Protein AF-A0A966FM62-F1 (afdb_monomer_lite)

Foldseek 3Di:
DKDWDDDQVDADPLGDGQFAFLLSDVVRADFPDWQQDLQWIWTAGVVQQKIFIFGLVQFDPVSRHDNVDDDDSVRGDRRGGTPIMMRHDDDDD

Secondary structure (DSSP, 8-state):
-EEEE--TT---TT---TT-BHHHHHHHS---EEEE-SSEEEEEEGGGTEEEEEEGGGS-GGGSS-SSS---GGGS-TTPBEEEEEEETT---

Radius of gyration: 12.66 Å; chains: 1; bounding box: 30×23×34 Å

Sequence (93 aa):
QSVQIFDSRFKTDKNLSILSTFKDINSNYKITRIDNLINTIVVTVNEINASFTIDKKELPANMRFDRTLKIEAIHIPDNAKIKFFFINWNKQD

pLDDT: mean 94.55, std 7.4, range [55.91, 98.56]

Structure (mmCIF, N/CA/C/O backbone):
data_AF-A0A966FM62-F1
#
_entry.id   AF-A0A966FM62-F1
#
loop_
_atom_site.group_PDB
_atom_site.id
_atom_site.type_symbol
_atom_site.label_atom_id
_atom_site.label_alt_id
_atom_site.label_comp_id
_atom_site.label_asym_id
_atom_site.label_entity_id
_atom_site.label_seq_id
_atom_site.pdbx_PDB_ins_code
_atom_site.Cartn_x
_atom_site.Cartn_y
_atom_site.Cartn_z
_atom_site.occupancy
_atom_site.B_iso_or_equiv
_atom_site.auth_seq_id
_atom_site.auth_comp_id
_atom_site.auth_asym_id
_atom_site.auth_atom_id
_atom_site.pdbx_PDB_model_num
ATOM 1 N N . GLN A 1 1 ? 4.775 0.143 16.827 1.00 85.31 1 GLN A N 1
ATOM 2 C CA . GLN A 1 1 ? 4.066 -1.155 16.896 1.00 85.31 1 GLN A CA 1
ATOM 3 C C . GLN A 1 1 ? 2.989 -1.167 15.823 1.00 85.31 1 GLN A C 1
ATOM 5 O O . GLN A 1 1 ? 2.427 -0.107 15.555 1.00 85.31 1 GLN A O 1
ATOM 10 N N . SER A 1 2 ? 2.733 -2.314 15.197 1.00 92.81 2 SER A N 1
ATOM 11 C CA . SER A 1 2 ? 1.686 -2.477 14.184 1.00 92.81 2 SER A CA 1
ATOM 12 C C . SER A 1 2 ? 0.941 -3.796 14.381 1.00 92.81 2 SER A C 1
ATOM 14 O O . SER A 1 2 ? 1.501 -4.766 14.890 1.00 92.81 2 SER A O 1
ATOM 16 N N . VAL A 1 3 ? -0.330 -3.808 13.991 1.00 95.06 3 VAL A N 1
ATOM 17 C CA . VAL A 1 3 ? -1.217 -4.972 14.012 1.00 95.06 3 VAL A CA 1
ATOM 18 C C . VAL A 1 3 ? -1.584 -5.301 12.575 1.00 95.06 3 VAL A C 1
ATOM 20 O O . VAL A 1 3 ? -2.049 -4.426 11.844 1.00 95.06 3 VAL A O 1
ATOM 23 N N . GLN A 1 4 ? -1.372 -6.550 12.163 1.00 97.06 4 GLN A N 1
ATOM 24 C CA . GLN A 1 4 ? -1.811 -7.019 10.854 1.00 97.06 4 GLN A CA 1
ATOM 25 C C . GLN A 1 4 ? -3.266 -7.477 10.913 1.00 97.06 4 GLN A C 1
ATOM 27 O O . GLN A 1 4 ? -3.642 -8.271 11.775 1.00 97.06 4 GLN A O 1
ATOM 32 N N . ILE A 1 5 ? -4.065 -7.012 9.961 1.00 97.31 5 I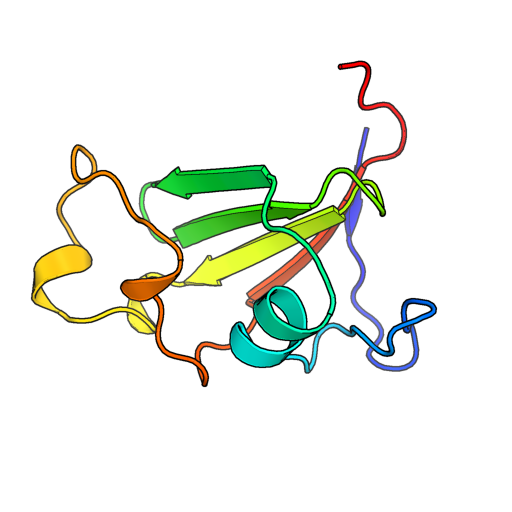LE A N 1
ATOM 33 C CA . ILE A 1 5 ? -5.446 -7.440 9.779 1.00 97.31 5 ILE A CA 1
ATOM 34 C C . ILE A 1 5 ? -5.477 -8.603 8.785 1.00 97.31 5 ILE A C 1
ATOM 36 O O . ILE A 1 5 ? -4.941 -8.499 7.681 1.00 97.31 5 ILE A O 1
ATOM 40 N N . PHE A 1 6 ? -6.125 -9.702 9.175 1.00 96.75 6 PHE A N 1
ATOM 41 C CA . PHE A 1 6 ? -6.309 -10.895 8.336 1.00 96.75 6 PHE A CA 1
ATOM 42 C C . PHE A 1 6 ? -7.777 -11.202 8.023 1.00 96.75 6 PHE A C 1
ATOM 44 O O . PHE A 1 6 ? -8.060 -11.900 7.056 1.00 96.75 6 PHE A O 1
ATOM 51 N N . ASP A 1 7 ? -8.714 -10.717 8.839 1.00 96.19 7 ASP A N 1
ATOM 52 C CA . ASP A 1 7 ? -10.133 -11.036 8.693 1.00 96.19 7 ASP A CA 1
ATOM 53 C C . ASP A 1 7 ? -10.811 -10.048 7.735 1.00 96.19 7 ASP A C 1
ATOM 55 O O . ASP A 1 7 ? -10.792 -8.838 7.960 1.00 96.19 7 ASP A O 1
ATOM 59 N N . SER A 1 8 ? -11.441 -10.553 6.672 1.00 95.19 8 SER A N 1
ATOM 60 C CA . SER A 1 8 ? -12.152 -9.733 5.681 1.00 95.19 8 SER A CA 1
ATOM 61 C C . SER A 1 8 ? -13.407 -9.049 6.219 1.00 95.19 8 SER A C 1
ATOM 63 O O . SER A 1 8 ? -13.945 -8.159 5.562 1.00 95.19 8 SER A O 1
ATOM 65 N N . ARG A 1 9 ? -13.906 -9.466 7.388 1.00 96.38 9 ARG A N 1
ATOM 66 C CA . ARG A 1 9 ? -15.037 -8.817 8.062 1.00 96.38 9 ARG A CA 1
ATOM 67 C C . ARG A 1 9 ? -14.625 -7.513 8.732 1.00 96.38 9 ARG A C 1
ATOM 69 O O . ARG A 1 9 ? -15.486 -6.665 8.945 1.00 96.38 9 ARG A O 1
ATOM 76 N N . PHE A 1 10 ? -13.339 -7.339 9.047 1.00 95.75 10 PHE A N 1
ATOM 77 C CA . PHE A 1 10 ? -12.837 -6.052 9.504 1.00 95.75 10 PHE A CA 1
ATOM 78 C C . PHE A 1 10 ? -12.926 -5.038 8.364 1.00 95.75 10 PHE A C 1
ATOM 80 O O . PHE A 1 10 ? -12.433 -5.280 7.257 1.00 95.75 10 PHE A O 1
ATOM 87 N N . LYS A 1 11 ? -13.541 -3.894 8.655 1.00 95.12 11 LYS A N 1
ATOM 88 C CA . LYS A 1 11 ? -13.666 -2.773 7.732 1.00 95.12 11 LYS A CA 1
ATOM 89 C C . LYS A 1 11 ? -13.350 -1.473 8.452 1.00 95.12 11 LYS A C 1
ATOM 91 O O . LYS A 1 11 ? -13.713 -1.317 9.614 1.00 95.12 11 LYS A O 1
ATOM 96 N N . THR A 1 12 ? -12.701 -0.545 7.758 1.00 94.44 12 THR A N 1
ATOM 97 C CA . THR A 1 12 ? -12.625 0.848 8.217 1.00 94.44 12 THR A CA 1
ATOM 98 C C . THR A 1 12 ? -13.978 1.542 8.045 1.00 94.44 12 THR A C 1
ATOM 100 O O . THR A 1 12 ? -14.844 1.047 7.319 1.00 94.44 12 THR A O 1
ATOM 103 N N . ASP A 1 13 ? -14.134 2.734 8.625 1.00 94.88 13 ASP A N 1
ATOM 104 C CA . ASP A 1 13 ? -15.347 3.553 8.472 1.00 94.88 13 ASP A CA 1
ATOM 105 C C . ASP A 1 13 ? -15.683 3.860 7.001 1.00 94.88 13 ASP A C 1
ATOM 107 O O . ASP A 1 13 ? -16.850 3.989 6.637 1.00 94.88 13 ASP A O 1
ATOM 111 N N . LYS A 1 14 ? -14.668 3.910 6.124 1.00 96.00 14 LYS A N 1
ATOM 112 C CA . LYS A 1 14 ? -14.832 4.058 4.665 1.00 96.00 14 LYS A CA 1
ATOM 113 C C . LYS A 1 14 ? -14.746 2.722 3.911 1.00 96.00 14 LYS A C 1
ATOM 115 O O . LYS A 1 14 ? -14.343 2.681 2.754 1.00 96.00 14 LYS A O 1
ATOM 120 N N . ASN A 1 15 ? -15.128 1.622 4.561 1.00 93.62 15 ASN A N 1
ATOM 121 C CA . ASN A 1 15 ? -15.263 0.278 3.987 1.00 93.62 15 ASN A CA 1
ATOM 122 C C . ASN A 1 15 ? -13.984 -0.364 3.407 1.00 93.62 15 ASN A C 1
ATOM 124 O O . ASN A 1 15 ? -14.089 -1.300 2.611 1.00 93.62 15 ASN A O 1
ATOM 128 N N . LEU A 1 16 ? -12.781 0.052 3.824 1.00 95.56 16 LEU A N 1
ATOM 129 C CA . LEU A 1 16 ? -11.562 -0.663 3.426 1.00 95.56 16 LEU A CA 1
ATOM 130 C C . LEU A 1 16 ? -11.401 -1.963 4.205 1.00 95.56 16 LEU A C 1
ATOM 132 O O . LEU A 1 16 ? -11.526 -1.977 5.426 1.00 95.56 16 LEU A O 1
ATOM 136 N N . SER A 1 17 ? -11.054 -3.034 3.498 1.00 96.06 17 SER A N 1
ATOM 137 C CA . SER A 1 17 ? -10.756 -4.351 4.063 1.00 96.06 17 SER A CA 1
ATOM 138 C C . SER A 1 17 ? -9.549 -4.975 3.361 1.00 96.06 17 SER A C 1
ATOM 140 O O . SER A 1 17 ? -9.025 -4.430 2.391 1.00 96.06 17 SER A O 1
ATOM 142 N N . ILE A 1 18 ? -9.142 -6.170 3.792 1.00 96.50 18 ILE A N 1
ATOM 143 C CA . ILE A 1 18 ? -8.108 -6.948 3.090 1.00 96.50 18 ILE A CA 1
ATOM 144 C C . ILE A 1 18 ? -8.493 -7.339 1.650 1.00 96.50 18 ILE A C 1
ATOM 146 O O . ILE A 1 18 ? -7.623 -7.723 0.878 1.00 96.50 18 ILE A O 1
ATOM 150 N N . LEU A 1 19 ? -9.779 -7.253 1.281 1.00 97.25 19 LEU A N 1
ATOM 151 C CA . LEU A 1 19 ? -10.269 -7.548 -0.072 1.00 97.25 19 LEU A CA 1
ATOM 152 C C . LEU A 1 19 ? -10.287 -6.315 -0.986 1.00 97.25 19 LEU A C 1
ATOM 154 O O . LEU A 1 19 ? -10.623 -6.438 -2.163 1.00 97.25 19 LEU A O 1
ATOM 158 N N . SER A 1 20 ? -9.967 -5.137 -0.450 1.00 97.69 20 SER A N 1
ATOM 159 C CA . SER A 1 20 ? -9.963 -3.889 -1.205 1.00 97.69 20 SER A CA 1
ATOM 160 C C . SER A 1 20 ? -8.824 -3.832 -2.229 1.00 97.69 20 SER A C 1
ATOM 162 O O . SER A 1 20 ? -7.834 -4.568 -2.176 1.00 97.69 20 SER A O 1
ATOM 164 N N . THR A 1 21 ? -8.984 -2.921 -3.177 1.00 98.50 21 THR A N 1
ATOM 165 C CA . THR A 1 21 ? -8.036 -2.608 -4.245 1.00 98.50 21 THR A CA 1
ATOM 166 C C . THR A 1 21 ? -7.331 -1.279 -3.985 1.00 98.50 21 THR A C 1
ATOM 168 O O . THR A 1 21 ? -7.712 -0.511 -3.097 1.00 98.50 21 THR A O 1
ATOM 171 N N . PHE A 1 22 ? -6.309 -0.970 -4.783 1.00 98.56 22 PHE A N 1
ATOM 172 C CA . PHE A 1 22 ? -5.665 0.339 -4.738 1.00 98.56 22 PHE A CA 1
ATOM 173 C C . PHE A 1 22 ? -6.649 1.486 -4.999 1.00 98.56 22 PHE A C 1
ATOM 175 O O . PHE A 1 22 ? -6.601 2.500 -4.299 1.00 98.56 22 PHE A O 1
ATOM 182 N N . LYS A 1 23 ? -7.585 1.310 -5.942 1.00 98.44 23 LYS A N 1
ATOM 183 C CA . LYS A 1 23 ? -8.632 2.298 -6.223 1.00 98.44 23 LYS A CA 1
ATOM 184 C C . LYS A 1 23 ? -9.448 2.638 -4.985 1.00 98.44 23 LYS A C 1
ATOM 186 O O . LYS A 1 23 ? -9.720 3.814 -4.747 1.00 98.44 23 LYS A O 1
ATOM 191 N N . ASP A 1 24 ? -9.820 1.630 -4.200 1.00 98.19 24 ASP A N 1
ATOM 192 C CA . ASP A 1 24 ? -10.610 1.833 -2.986 1.00 98.19 24 ASP A CA 1
ATOM 193 C C . ASP A 1 24 ? -9.841 2.693 -1.979 1.00 98.19 24 ASP A C 1
ATOM 195 O O . ASP A 1 24 ? -10.417 3.600 -1.383 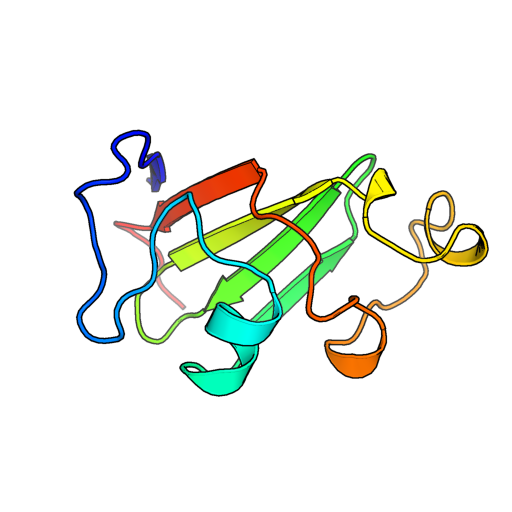1.00 98.19 24 ASP A O 1
ATOM 199 N N . ILE A 1 25 ? -8.532 2.469 -1.825 1.00 98.06 25 ILE A N 1
ATOM 200 C CA . ILE A 1 25 ? -7.681 3.299 -0.962 1.00 98.06 25 ILE A CA 1
ATOM 201 C C . ILE A 1 25 ? -7.637 4.735 -1.497 1.00 98.06 25 ILE A C 1
ATOM 203 O O . ILE A 1 25 ? -7.942 5.671 -0.760 1.00 98.06 25 ILE A O 1
ATOM 207 N N . ASN A 1 26 ? -7.291 4.901 -2.776 1.00 97.81 26 ASN A N 1
ATOM 208 C CA . ASN A 1 26 ? -7.051 6.202 -3.403 1.00 97.81 26 ASN A CA 1
ATOM 209 C C . ASN A 1 26 ? -8.324 7.061 -3.523 1.00 97.81 26 ASN A C 1
ATOM 211 O O . ASN A 1 26 ? -8.250 8.285 -3.509 1.00 97.81 26 ASN A O 1
ATOM 215 N N . SER A 1 27 ? -9.496 6.427 -3.622 1.00 97.19 27 SER A N 1
ATOM 216 C CA . SER A 1 27 ? -10.784 7.128 -3.718 1.00 97.19 27 SER A CA 1
ATOM 217 C C . SER A 1 27 ? -11.337 7.546 -2.354 1.00 97.19 27 SER A C 1
ATOM 219 O O . SER A 1 27 ? -12.090 8.512 -2.273 1.00 97.19 27 SER A O 1
ATOM 221 N N . ASN A 1 28 ? -10.986 6.828 -1.280 1.00 96.44 28 ASN A N 1
ATOM 222 C CA . ASN A 1 28 ? -11.524 7.078 0.061 1.00 96.44 28 ASN A CA 1
ATOM 223 C C . ASN A 1 28 ? -10.572 7.877 0.961 1.00 96.44 28 ASN A C 1
ATOM 225 O O . ASN A 1 28 ? -11.024 8.505 1.926 1.00 96.44 28 ASN A O 1
ATOM 229 N N . TYR A 1 29 ? -9.268 7.862 0.672 1.00 96.69 29 TYR A N 1
ATOM 230 C CA . TYR A 1 29 ? -8.252 8.476 1.518 1.00 96.69 29 TYR A CA 1
ATOM 231 C C . TYR A 1 29 ? -7.146 9.162 0.722 1.00 96.69 29 TYR A C 1
ATOM 233 O O . TYR A 1 29 ? -6.725 8.707 -0.341 1.00 96.69 29 TYR A O 1
ATOM 241 N N . LYS A 1 30 ? -6.591 10.225 1.310 1.00 96.50 30 LYS A N 1
ATOM 242 C CA . LYS A 1 30 ? -5.372 10.851 0.801 1.00 96.50 30 LYS A CA 1
ATOM 243 C C . LYS A 1 30 ? -4.167 9.964 1.113 1.00 96.50 30 LYS A C 1
ATOM 245 O O . LYS A 1 30 ? -3.807 9.775 2.276 1.00 96.50 30 LYS A O 1
ATOM 250 N N . ILE A 1 31 ? -3.504 9.471 0.070 1.00 97.69 31 ILE A N 1
ATOM 251 C CA . ILE A 1 31 ? -2.253 8.723 0.213 1.00 97.69 31 ILE A CA 1
ATOM 252 C C . ILE A 1 31 ? -1.172 9.655 0.767 1.00 97.69 31 ILE A C 1
ATOM 254 O O . ILE A 1 31 ? -0.884 10.709 0.200 1.00 97.69 31 ILE A O 1
ATOM 258 N N . THR A 1 32 ? -0.573 9.264 1.889 1.00 97.69 32 THR A N 1
ATOM 259 C CA . THR A 1 32 ? 0.483 10.033 2.555 1.00 97.69 32 THR A CA 1
ATOM 260 C C . THR A 1 32 ? 1.847 9.745 1.944 1.00 97.69 32 THR A C 1
ATOM 262 O O . THR A 1 32 ? 2.628 10.660 1.703 1.00 97.69 32 THR A O 1
ATOM 265 N N . ARG A 1 33 ? 2.152 8.465 1.712 1.00 96.88 33 ARG A N 1
ATOM 266 C CA . ARG A 1 33 ? 3.457 8.028 1.206 1.00 96.88 33 ARG A CA 1
ATOM 267 C C . ARG A 1 33 ? 3.338 6.701 0.473 1.00 96.88 33 ARG A C 1
ATOM 269 O O . ARG A 1 33 ? 2.527 5.861 0.858 1.00 96.88 33 ARG A O 1
ATOM 276 N N . ILE A 1 34 ? 4.171 6.517 -0.546 1.00 98.19 34 ILE A N 1
ATOM 277 C CA . ILE A 1 34 ? 4.349 5.247 -1.250 1.00 98.19 34 ILE A CA 1
ATOM 278 C C . ILE A 1 34 ? 5.833 4.889 -1.173 1.00 98.19 34 ILE A C 1
ATOM 280 O O . ILE A 1 34 ? 6.668 5.589 -1.741 1.00 98.19 34 ILE A O 1
ATOM 284 N N . ASP A 1 35 ? 6.155 3.810 -0.463 1.00 97.38 35 ASP A N 1
ATOM 285 C CA . ASP A 1 35 ? 7.524 3.315 -0.320 1.00 97.38 35 ASP A CA 1
ATOM 286 C C . ASP A 1 35 ? 7.786 2.202 -1.348 1.00 97.38 35 ASP A C 1
ATOM 288 O O . ASP A 1 35 ? 7.061 1.204 -1.393 1.00 97.38 35 ASP A O 1
ATOM 292 N N . ASN A 1 36 ? 8.820 2.365 -2.180 1.00 97.38 36 ASN A N 1
ATOM 293 C CA . ASN A 1 36 ? 9.230 1.393 -3.198 1.00 97.38 36 ASN A CA 1
ATOM 294 C C . ASN A 1 36 ? 10.226 0.379 -2.598 1.00 97.38 36 ASN A C 1
ATOM 296 O O . ASN A 1 36 ? 11.406 0.683 -2.433 1.00 97.38 36 ASN A O 1
ATOM 300 N N . LEU A 1 37 ? 9.759 -0.825 -2.250 1.00 96.06 37 LEU A N 1
ATOM 301 C CA . LEU A 1 37 ? 10.585 -1.877 -1.645 1.00 96.06 37 LEU A CA 1
ATOM 302 C C . LEU A 1 37 ? 11.046 -2.909 -2.686 1.00 96.06 37 LEU A C 1
ATOM 304 O O . LEU A 1 37 ? 10.842 -2.765 -3.888 1.00 96.06 37 LEU A O 1
ATOM 308 N N . ILE A 1 38 ? 11.693 -3.986 -2.233 1.00 94.56 38 ILE A N 1
ATOM 309 C CA . ILE A 1 38 ? 12.258 -5.017 -3.114 1.00 94.56 38 ILE A CA 1
ATOM 310 C C . ILE A 1 38 ? 11.189 -5.661 -4.010 1.00 94.56 38 ILE A C 1
ATOM 312 O O . ILE A 1 38 ? 11.298 -5.585 -5.230 1.00 94.56 38 ILE A O 1
ATOM 316 N N . ASN A 1 39 ? 10.157 -6.254 -3.404 1.00 95.81 39 ASN A N 1
ATOM 317 C CA . ASN A 1 39 ? 9.124 -7.031 -4.106 1.00 95.81 39 ASN A CA 1
ATOM 318 C C . ASN A 1 39 ? 7.733 -6.397 -4.022 1.00 95.81 39 ASN A C 1
ATOM 320 O O . ASN A 1 39 ? 6.786 -6.888 -4.633 1.00 95.81 39 ASN A O 1
ATOM 324 N N . THR A 1 40 ? 7.596 -5.330 -3.244 1.00 97.62 40 THR A N 1
ATOM 325 C CA . THR A 1 40 ? 6.317 -4.709 -2.914 1.00 97.62 40 THR A CA 1
ATOM 326 C C . THR A 1 40 ? 6.439 -3.197 -2.963 1.00 97.62 40 THR A C 1
ATOM 328 O O . THR A 1 40 ? 7.539 -2.641 -2.931 1.00 97.62 40 THR A O 1
ATOM 331 N N . ILE A 1 41 ? 5.293 -2.538 -2.994 1.00 98.12 41 ILE A N 1
ATOM 332 C CA . ILE A 1 41 ? 5.159 -1.152 -2.566 1.00 98.12 41 ILE A CA 1
ATOM 333 C C . ILE A 1 41 ? 4.346 -1.110 -1.274 1.00 98.12 41 ILE A C 1
ATOM 335 O O . ILE A 1 41 ? 3.510 -1.988 -1.040 1.00 98.12 41 ILE A O 1
ATOM 339 N N . VAL A 1 42 ? 4.593 -0.106 -0.437 1.00 98.12 42 VAL A N 1
ATOM 340 C CA . VAL A 1 42 ? 3.807 0.140 0.778 1.00 98.12 42 VAL A CA 1
ATOM 341 C C . VAL A 1 42 ? 3.136 1.498 0.663 1.00 98.12 42 VAL A C 1
ATOM 343 O O . VAL A 1 42 ? 3.804 2.525 0.606 1.00 98.12 42 VAL A O 1
ATOM 346 N N . VAL A 1 43 ? 1.809 1.494 0.636 1.00 98.31 43 VAL A N 1
ATOM 347 C CA . VAL A 1 43 ? 0.964 2.686 0.605 1.00 98.31 43 VAL A CA 1
ATOM 348 C C . VAL A 1 43 ? 0.576 3.027 2.038 1.00 98.31 43 VAL A C 1
ATOM 350 O O . VAL A 1 43 ? -0.044 2.220 2.724 1.00 98.31 43 VAL A O 1
ATOM 353 N N . THR A 1 44 ? 0.945 4.211 2.507 1.00 97.88 44 THR A N 1
ATOM 354 C CA . THR A 1 44 ? 0.665 4.689 3.866 1.00 97.88 44 THR A CA 1
ATOM 355 C C . THR A 1 44 ? -0.447 5.730 3.848 1.00 97.88 44 THR A C 1
ATOM 357 O O . THR A 1 44 ? -0.409 6.659 3.038 1.00 97.88 44 THR A O 1
ATOM 360 N N . VAL A 1 45 ? -1.394 5.607 4.779 1.00 97.06 45 VAL A N 1
ATOM 361 C CA . VAL A 1 45 ? -2.494 6.553 5.000 1.00 97.06 45 VAL A CA 1
ATOM 362 C C . VAL A 1 45 ? -2.502 6.963 6.472 1.00 97.06 45 VAL A C 1
ATOM 364 O O . VAL A 1 45 ? -2.968 6.211 7.330 1.00 97.06 45 VAL A O 1
ATOM 367 N N . ASN 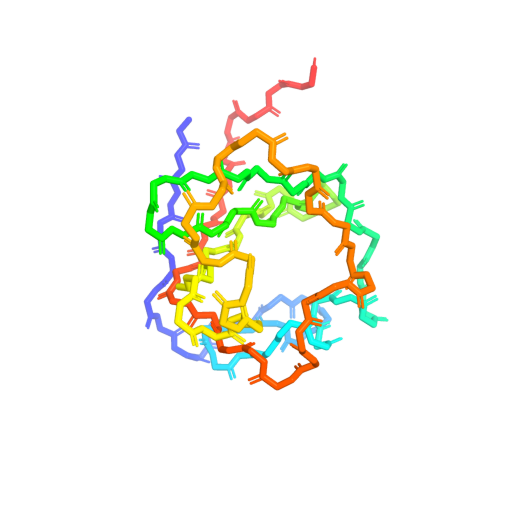A 1 46 ? -1.984 8.157 6.771 1.00 95.44 46 ASN A N 1
ATOM 368 C CA . ASN A 1 46 ? -1.886 8.658 8.146 1.00 95.44 46 ASN A CA 1
ATOM 369 C C . ASN A 1 46 ? -3.260 8.905 8.793 1.00 95.44 46 ASN A C 1
ATOM 371 O O . ASN A 1 46 ? -3.398 8.662 9.983 1.00 95.44 46 ASN A O 1
ATOM 375 N N . GLU A 1 47 ? -4.285 9.294 8.023 1.00 94.94 47 GLU A N 1
ATOM 376 C CA . GLU A 1 47 ? -5.645 9.569 8.538 1.00 94.94 47 GLU A CA 1
ATOM 377 C C . GLU A 1 47 ? -6.216 8.419 9.386 1.00 94.94 47 GLU A C 1
ATOM 379 O O . GLU A 1 47 ? -6.905 8.658 10.370 1.00 94.94 47 GLU A O 1
ATOM 384 N N . ILE A 1 48 ? -5.902 7.172 9.023 1.00 95.06 48 ILE A N 1
ATOM 385 C CA . ILE A 1 48 ? -6.361 5.959 9.721 1.00 95.06 48 ILE A CA 1
ATOM 386 C C . ILE A 1 48 ? -5.205 5.154 10.317 1.00 95.06 48 ILE A C 1
ATOM 388 O O . ILE A 1 48 ? -5.361 3.976 10.639 1.00 95.06 48 ILE A O 1
ATOM 392 N N . ASN A 1 49 ? -4.022 5.765 10.411 1.00 95.38 49 ASN A N 1
ATOM 393 C CA . ASN A 1 49 ? -2.791 5.110 10.837 1.00 95.38 49 ASN A CA 1
ATOM 394 C C . ASN A 1 49 ? -2.525 3.781 10.108 1.00 95.38 49 ASN A C 1
ATOM 396 O O . ASN A 1 49 ? -1.966 2.854 10.687 1.00 95.38 49 ASN A O 1
ATOM 400 N N . ALA A 1 50 ? -2.900 3.657 8.835 1.00 96.62 50 ALA A N 1
ATOM 401 C CA . ALA A 1 50 ? -2.834 2.392 8.111 1.00 96.62 50 ALA A CA 1
ATOM 402 C C . ALA A 1 50 ? -1.671 2.332 7.122 1.00 96.62 50 ALA A C 1
ATOM 404 O O . ALA A 1 50 ? -1.219 3.346 6.581 1.00 96.62 50 ALA A O 1
ATOM 405 N N . SER A 1 51 ? -1.228 1.112 6.839 1.00 97.44 51 SER A N 1
ATOM 406 C CA . SE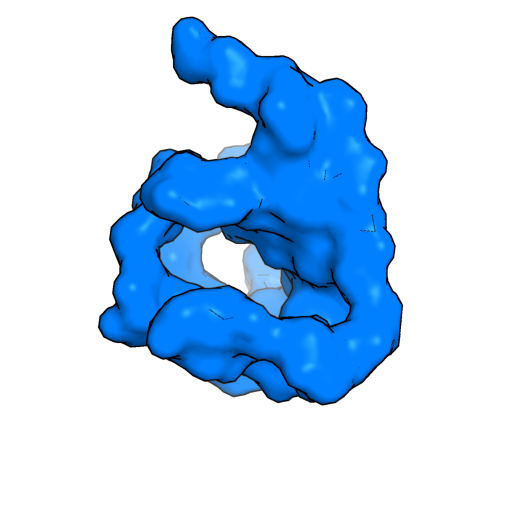R A 1 51 ? -0.390 0.815 5.684 1.00 97.44 51 SER A CA 1
ATOM 407 C C . SER A 1 51 ? -0.896 -0.411 4.929 1.00 97.44 51 SER A C 1
ATOM 409 O O . SER A 1 51 ? -1.356 -1.394 5.514 1.00 97.44 51 SER A O 1
ATOM 411 N N . PHE A 1 52 ? -0.800 -0.335 3.606 1.00 98.25 52 PHE A N 1
ATOM 412 C CA . PHE A 1 52 ? -1.255 -1.351 2.671 1.00 98.25 52 PHE A CA 1
ATOM 413 C C . PHE A 1 52 ? -0.089 -1.779 1.792 1.00 98.25 52 PHE A C 1
ATOM 415 O O . PHE A 1 52 ? 0.544 -0.958 1.129 1.00 98.25 52 PHE A O 1
ATOM 422 N N . THR A 1 53 ? 0.201 -3.071 1.779 1.00 98.44 53 THR A N 1
ATOM 423 C CA . THR A 1 53 ? 1.271 -3.641 0.960 1.00 98.44 53 THR A CA 1
ATOM 424 C C . THR A 1 53 ? 0.679 -4.186 -0.328 1.00 98.44 53 THR A C 1
ATOM 426 O O . THR A 1 53 ? -0.263 -4.970 -0.273 1.00 98.44 53 THR A O 1
ATOM 429 N N . ILE A 1 54 ? 1.258 -3.832 -1.474 1.00 98.56 54 ILE A N 1
ATOM 430 C CA . ILE A 1 54 ? 0.873 -4.338 -2.799 1.00 98.56 54 ILE A CA 1
ATOM 431 C C . ILE A 1 54 ? 2.099 -5.014 -3.422 1.00 98.56 54 ILE A C 1
ATOM 433 O O . ILE A 1 54 ? 3.197 -4.455 -3.397 1.00 98.56 54 ILE A O 1
ATOM 437 N N . ASP A 1 55 ? 1.943 -6.229 -3.959 1.00 98.06 55 ASP A N 1
ATOM 438 C CA . ASP A 1 55 ? 3.031 -6.902 -4.683 1.00 98.06 55 ASP A CA 1
ATOM 439 C C . ASP A 1 55 ? 3.362 -6.133 -5.970 1.00 98.06 55 ASP A C 1
ATOM 441 O O . ASP A 1 55 ? 2.474 -5.791 -6.746 1.00 98.06 55 ASP A O 1
ATOM 445 N N . LYS A 1 56 ? 4.650 -5.951 -6.283 1.00 96.88 56 LYS A N 1
ATOM 446 C CA . LYS A 1 56 ? 5.073 -5.293 -7.532 1.00 96.88 56 LYS A CA 1
ATOM 447 C C . LYS A 1 56 ? 4.612 -6.015 -8.794 1.00 96.88 56 LYS A C 1
ATOM 449 O O . LYS A 1 56 ? 4.579 -5.411 -9.860 1.00 96.88 56 LYS A O 1
ATOM 454 N N . LYS A 1 57 ? 4.227 -7.289 -8.697 1.00 97.00 57 LYS A N 1
ATOM 455 C CA . LYS A 1 57 ? 3.607 -8.022 -9.810 1.00 97.00 57 LYS A CA 1
ATOM 456 C C . LYS A 1 57 ? 2.307 -7.363 -10.300 1.00 97.00 57 LYS A C 1
ATOM 458 O O . LYS A 1 57 ? 1.959 -7.550 -11.459 1.00 97.00 57 LYS A O 1
ATOM 463 N N . GLU A 1 58 ? 1.634 -6.593 -9.443 1.00 97.62 58 GL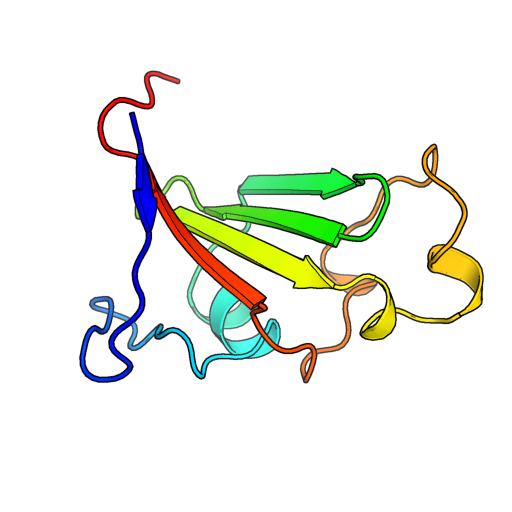U A N 1
ATOM 464 C CA . GLU A 1 58 ? 0.426 -5.830 -9.776 1.00 97.62 58 GLU A CA 1
ATOM 465 C C . GLU A 1 58 ? 0.749 -4.548 -10.569 1.00 97.62 58 GLU A C 1
ATOM 467 O O . GLU A 1 58 ? -0.144 -3.954 -11.157 1.00 97.62 58 GLU A O 1
ATOM 472 N N . LEU A 1 59 ? 2.015 -4.112 -10.613 1.00 96.69 59 LEU A N 1
ATOM 473 C CA . LEU A 1 59 ? 2.447 -2.917 -11.345 1.00 96.69 59 LEU A CA 1
ATOM 474 C C . LEU A 1 59 ? 2.802 -3.229 -12.810 1.00 96.69 59 LEU A C 1
ATOM 476 O O . LEU A 1 59 ? 3.083 -4.391 -13.149 1.00 96.69 59 LEU A O 1
ATOM 480 N N . PRO A 1 60 ? 2.875 -2.205 -13.683 1.00 94.75 60 PRO A N 1
ATOM 481 C CA . PRO A 1 60 ? 3.440 -2.332 -15.025 1.00 94.75 60 PRO A CA 1
ATOM 482 C C . PRO A 1 60 ? 4.846 -2.950 -15.018 1.00 94.75 60 PRO A C 1
ATOM 484 O O . PRO A 1 60 ? 5.662 -2.668 -14.139 1.00 94.75 60 PRO A O 1
ATOM 487 N N . ALA A 1 61 ? 5.140 -3.811 -15.999 1.00 93.31 61 ALA A N 1
ATOM 488 C CA . ALA A 1 61 ? 6.361 -4.625 -16.029 1.00 93.31 61 ALA A CA 1
ATOM 489 C C . ALA A 1 61 ? 7.660 -3.800 -15.940 1.00 93.31 61 ALA A C 1
ATOM 491 O O . ALA A 1 61 ? 8.588 -4.188 -15.230 1.00 93.31 61 ALA A O 1
ATOM 492 N N . ASN A 1 62 ? 7.696 -2.639 -16.595 1.00 91.31 62 ASN A N 1
ATOM 493 C CA . ASN A 1 62 ? 8.826 -1.707 -16.603 1.00 91.31 62 ASN A CA 1
ATOM 494 C C . ASN A 1 62 ? 9.128 -1.076 -15.232 1.00 91.31 62 ASN A C 1
ATOM 496 O O . ASN A 1 62 ? 10.222 -0.563 -15.033 1.00 91.31 62 ASN A O 1
ATOM 500 N N . MET A 1 63 ? 8.197 -1.133 -14.277 1.00 92.50 63 MET A N 1
ATOM 501 C CA . MET A 1 63 ? 8.359 -0.555 -12.939 1.00 92.50 63 MET A CA 1
ATOM 502 C C . MET A 1 63 ? 8.754 -1.583 -11.871 1.00 92.50 63 MET A C 1
ATOM 504 O O . MET A 1 63 ? 9.058 -1.222 -10.734 1.00 92.50 63 MET A O 1
ATOM 508 N N . ARG A 1 64 ? 8.730 -2.884 -12.192 1.00 92.81 64 ARG A N 1
ATOM 509 C CA . ARG A 1 64 ? 8.844 -3.950 -11.179 1.00 92.81 64 ARG A CA 1
ATOM 510 C C . ARG A 1 64 ? 10.248 -4.095 -10.594 1.00 92.81 64 ARG A C 1
ATOM 512 O O . ARG A 1 64 ? 10.387 -4.550 -9.462 1.00 92.81 64 ARG A O 1
ATOM 519 N N . PHE A 1 65 ? 11.281 -3.713 -11.339 1.00 90.25 65 PHE A N 1
ATOM 520 C CA . PHE A 1 65 ? 12.674 -4.006 -10.978 1.00 90.25 65 PHE A CA 1
ATOM 521 C C . PHE A 1 65 ? 13.477 -2.771 -10.566 1.00 90.25 65 PHE A C 1
ATOM 523 O O . PHE A 1 65 ? 14.457 -2.906 -9.834 1.00 90.25 65 PHE A O 1
ATOM 530 N N . ASP A 1 66 ? 13.038 -1.573 -10.956 1.00 89.88 66 ASP A N 1
ATOM 531 C CA . ASP A 1 66 ? 13.690 -0.331 -10.557 1.00 89.88 66 ASP A CA 1
ATOM 532 C C . ASP A 1 66 ? 13.278 0.067 -9.128 1.00 89.88 66 ASP A C 1
ATOM 534 O O . ASP A 1 66 ? 12.114 0.354 -8.831 1.00 89.88 66 ASP A O 1
ATOM 538 N N . ARG A 1 67 ? 14.249 0.045 -8.211 1.00 87.25 67 ARG A N 1
ATOM 539 C CA . ARG A 1 67 ? 14.066 0.447 -6.806 1.00 87.25 67 ARG A CA 1
ATOM 540 C C . ARG A 1 67 ? 14.313 1.935 -6.567 1.00 87.25 67 ARG A C 1
ATOM 542 O O . ARG A 1 67 ? 13.957 2.435 -5.508 1.00 87.25 67 ARG A O 1
ATOM 549 N N . THR A 1 68 ? 14.932 2.619 -7.523 1.00 92.06 68 THR A N 1
ATOM 550 C CA . THR A 1 68 ? 15.189 4.063 -7.473 1.00 92.06 68 THR A CA 1
ATOM 551 C C . THR A 1 68 ? 14.014 4.863 -8.023 1.00 92.06 68 THR A C 1
ATOM 553 O O . THR A 1 68 ? 13.841 6.029 -7.672 1.00 92.06 68 THR A O 1
ATOM 556 N N . LEU A 1 69 ? 13.165 4.215 -8.827 1.00 94.50 69 LEU A N 1
ATOM 557 C CA . LEU A 1 69 ? 11.942 4.798 -9.351 1.00 94.50 69 LEU A CA 1
ATOM 558 C C . LEU A 1 69 ? 11.045 5.315 -8.222 1.00 94.50 69 LEU A C 1
ATOM 560 O O . LEU A 1 69 ? 10.592 4.556 -7.356 1.00 94.50 69 LEU A O 1
ATOM 564 N N . LYS A 1 70 ? 10.728 6.610 -8.279 1.00 96.00 70 LYS A N 1
ATOM 565 C CA . LYS A 1 70 ? 9.683 7.211 -7.453 1.00 96.00 70 LYS A CA 1
ATOM 566 C C . LYS A 1 70 ? 8.319 6.770 -7.984 1.00 96.00 70 LYS A C 1
ATOM 568 O O . LYS A 1 70 ? 7.908 7.151 -9.078 1.00 96.00 70 LYS A O 1
ATOM 573 N N . ILE A 1 71 ? 7.621 5.952 -7.203 1.00 95.94 71 ILE A N 1
ATOM 574 C CA . ILE A 1 71 ? 6.277 5.480 -7.540 1.00 95.94 71 ILE A CA 1
ATOM 575 C C . ILE A 1 71 ? 5.260 6.472 -6.980 1.00 95.94 71 ILE A C 1
ATOM 577 O O . ILE A 1 71 ? 5.282 6.800 -5.796 1.00 95.94 71 ILE A O 1
ATOM 581 N N . GLU A 1 72 ? 4.365 6.938 -7.843 1.00 95.94 72 GLU A N 1
ATOM 582 C CA . GLU A 1 72 ? 3.275 7.847 -7.503 1.00 95.94 72 GLU A CA 1
ATOM 583 C C . GLU A 1 72 ? 1.940 7.124 -7.686 1.00 95.94 72 GLU A C 1
ATOM 585 O O . GLU A 1 72 ? 1.871 6.102 -8.372 1.00 95.94 72 GLU A O 1
ATOM 590 N N . ALA A 1 73 ? 0.876 7.651 -7.077 1.00 97.00 73 ALA A N 1
ATOM 591 C CA . ALA A 1 73 ? -0.442 7.017 -7.084 1.00 97.00 73 ALA A CA 1
ATOM 592 C C . ALA A 1 73 ? -0.952 6.723 -8.506 1.00 97.00 73 ALA A C 1
ATOM 594 O O . ALA A 1 73 ? -1.493 5.652 -8.753 1.00 97.00 73 ALA A O 1
ATOM 595 N N . ILE A 1 74 ? -0.693 7.631 -9.453 1.00 95.81 74 ILE A N 1
ATOM 596 C CA . ILE A 1 74 ? -1.092 7.499 -10.863 1.00 95.81 74 ILE A CA 1
ATOM 597 C C . ILE A 1 74 ? -0.445 6.309 -11.589 1.00 95.81 74 ILE A C 1
ATOM 599 O O . ILE A 1 74 ? -0.915 5.909 -12.648 1.00 95.81 74 ILE A O 1
ATOM 603 N N . HIS A 1 75 ? 0.644 5.753 -11.053 1.00 95.31 75 HIS A N 1
ATOM 604 C CA . HIS A 1 75 ? 1.346 4.626 -11.662 1.00 95.31 75 HIS A CA 1
ATOM 605 C C . HIS A 1 75 ? 0.823 3.263 -11.189 1.00 95.31 75 HIS A C 1
ATOM 607 O O . HIS A 1 75 ? 1.197 2.233 -11.752 1.00 95.31 75 HIS A O 1
ATOM 613 N N . ILE A 1 76 ? 0.016 3.233 -10.126 1.00 98.00 76 ILE A N 1
ATOM 614 C CA . ILE A 1 76 ? -0.483 1.996 -9.530 1.00 98.00 76 ILE A CA 1
ATOM 615 C C . ILE A 1 76 ? -1.838 1.680 -10.171 1.00 98.00 76 ILE A C 1
ATOM 617 O O . ILE A 1 76 ? -2.744 2.508 -10.090 1.00 98.00 76 ILE A O 1
ATOM 621 N N . PRO A 1 77 ? -2.009 0.505 -10.801 1.00 98.31 77 PRO A N 1
ATOM 622 C CA . PRO A 1 77 ? -3.289 0.142 -11.391 1.00 98.31 77 PRO A CA 1
ATOM 623 C C . PRO A 1 77 ? -4.409 0.116 -10.351 1.00 98.31 77 PRO A C 1
ATOM 625 O O .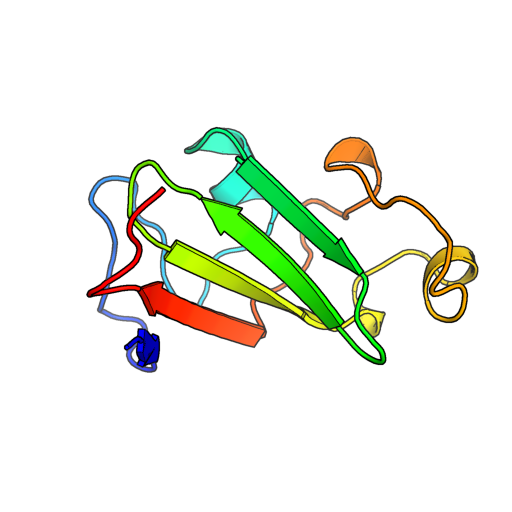 PRO A 1 77 ? -4.247 -0.438 -9.264 1.00 98.31 77 PRO A O 1
ATOM 628 N N . ASP A 1 78 ? -5.571 0.654 -10.714 1.00 98.31 78 ASP A N 1
ATOM 629 C CA . ASP A 1 78 ? -6.759 0.713 -9.856 1.00 98.31 78 ASP A CA 1
ATOM 630 C C . ASP A 1 78 ? -7.135 -0.652 -9.257 1.00 98.31 78 ASP A C 1
ATOM 632 O O . ASP A 1 78 ? -7.511 -0.742 -8.091 1.00 98.31 78 ASP A O 1
ATOM 636 N N . ASN A 1 79 ? -7.008 -1.720 -10.048 1.00 98.31 79 ASN A N 1
ATOM 637 C CA . ASN A 1 79 ? -7.362 -3.087 -9.666 1.00 98.31 79 ASN A CA 1
ATOM 638 C C . ASN A 1 79 ? -6.265 -3.829 -8.884 1.00 98.31 79 ASN A C 1
ATOM 640 O O . ASN A 1 79 ? -6.466 -5.000 -8.551 1.00 98.31 79 ASN A O 1
ATOM 644 N N . ALA A 1 80 ? -5.127 -3.186 -8.599 1.00 98.56 80 ALA A N 1
ATOM 645 C CA . ALA A 1 80 ? -4.037 -3.796 -7.853 1.00 98.56 80 ALA A CA 1
ATOM 646 C C . ALA A 1 80 ? -4.521 -4.235 -6.467 1.00 98.56 80 ALA A C 1
ATOM 648 O O . ALA A 1 80 ? -5.083 -3.443 -5.702 1.00 98.56 80 ALA A O 1
ATOM 649 N N . LYS A 1 81 ? -4.316 -5.514 -6.147 1.00 98.31 81 LYS A N 1
ATOM 650 C CA . LYS A 1 81 ? -4.821 -6.108 -4.905 1.00 98.31 81 LYS A CA 1
ATOM 651 C C . LYS A 1 81 ? -3.911 -5.820 -3.718 1.00 98.31 81 LYS A C 1
ATOM 653 O O . LYS A 1 81 ? -2.683 -5.868 -3.821 1.00 98.31 81 LYS A O 1
ATOM 658 N N . ILE A 1 82 ? -4.529 -5.606 -2.561 1.00 97.69 82 ILE A N 1
ATOM 659 C CA . ILE A 1 82 ? -3.816 -5.510 -1.290 1.00 97.69 82 ILE A CA 1
ATOM 660 C C . ILE A 1 82 ? -3.341 -6.909 -0.886 1.00 97.69 82 ILE A C 1
ATOM 662 O O . ILE A 1 82 ? -4.116 -7.860 -0.819 1.00 97.69 82 ILE A O 1
ATOM 666 N N . LYS A 1 83 ? -2.046 -7.034 -0.600 1.00 97.94 83 LYS A N 1
ATOM 667 C CA . LYS A 1 83 ? -1.437 -8.235 -0.025 1.00 97.94 83 LYS A CA 1
ATOM 668 C C . LYS A 1 83 ? -1.549 -8.242 1.494 1.00 97.94 83 LYS A C 1
ATOM 670 O O . LYS A 1 83 ? -1.907 -9.261 2.073 1.00 97.94 83 LYS A O 1
ATOM 675 N N . PHE A 1 84 ? -1.215 -7.118 2.131 1.00 97.94 84 PHE A N 1
ATOM 676 C CA . PHE A 1 84 ? -1.264 -6.967 3.585 1.00 97.94 84 PHE A CA 1
ATOM 677 C C . PHE A 1 84 ? -1.882 -5.632 3.977 1.00 97.94 84 PHE A C 1
ATOM 679 O O . PHE A 1 84 ? -1.628 -4.620 3.327 1.00 97.94 84 PHE A O 1
ATOM 686 N N . PHE A 1 85 ? -2.627 -5.637 5.077 1.00 97.56 85 PHE A N 1
ATOM 687 C CA . PHE A 1 85 ? -3.210 -4.456 5.697 1.00 97.56 85 PHE A CA 1
ATOM 688 C C . PHE A 1 85 ? -2.751 -4.398 7.157 1.00 97.56 85 PHE A C 1
ATOM 690 O O . PHE A 1 85 ? -2.981 -5.334 7.922 1.00 97.56 85 PHE A O 1
ATOM 697 N N . PHE A 1 86 ? -2.087 -3.307 7.531 1.00 97.12 86 PHE A N 1
ATOM 698 C CA . PHE A 1 86 ? -1.640 -3.035 8.889 1.00 97.12 86 PHE A CA 1
ATOM 699 C C . PHE A 1 86 ? -2.288 -1.771 9.455 1.00 97.12 86 PHE A C 1
ATOM 701 O O . PHE A 1 86 ? -2.417 -0.768 8.753 1.00 97.12 86 PHE A O 1
ATOM 708 N N . ILE A 1 87 ? -2.605 -1.805 10.749 1.00 95.75 87 ILE A N 1
ATOM 709 C CA . ILE A 1 87 ? -2.895 -0.628 11.575 1.00 95.75 87 ILE A CA 1
ATOM 710 C C . ILE A 1 87 ? -1.670 -0.343 12.448 1.00 95.75 87 ILE A C 1
ATOM 712 O O . ILE A 1 87 ? -1.144 -1.233 13.119 1.00 95.75 87 ILE A O 1
ATOM 716 N N . ASN A 1 88 ? -1.192 0.896 12.439 1.00 93.38 88 ASN A N 1
ATOM 717 C CA . ASN A 1 88 ? 0.033 1.328 13.101 1.00 93.38 88 ASN A CA 1
ATOM 718 C C . ASN A 1 88 ? -0.315 2.045 14.412 1.00 93.38 88 ASN A C 1
ATOM 720 O O . ASN A 1 88 ? -0.714 3.202 14.408 1.00 93.38 88 ASN A O 1
ATOM 724 N N . TRP A 1 89 ? -0.157 1.358 15.542 1.00 83.56 89 TRP A N 1
ATOM 725 C CA . TRP A 1 89 ? -0.657 1.822 16.843 1.00 83.56 89 TRP A CA 1
ATOM 726 C C . TRP A 1 89 ? 0.161 2.964 17.464 1.00 83.56 89 TRP A C 1
ATOM 728 O O . TRP A 1 89 ? -0.383 3.810 18.160 1.00 83.56 89 TRP A O 1
ATOM 738 N N . ASN A 1 90 ? 1.472 3.004 17.195 1.00 74.44 90 ASN A N 1
ATOM 739 C CA . ASN A 1 90 ? 2.400 3.949 17.840 1.00 74.44 90 ASN A CA 1
ATOM 740 C C . ASN A 1 90 ? 3.180 4.764 16.808 1.00 74.44 90 ASN A C 1
ATOM 742 O O . ASN A 1 90 ? 4.402 4.881 16.906 1.00 74.44 90 ASN A O 1
ATOM 746 N N . LYS A 1 91 ? 2.512 5.241 15.760 1.00 64.25 91 LYS A N 1
ATOM 747 C CA . LYS A 1 91 ? 3.158 6.120 14.791 1.00 64.25 91 LYS A CA 1
ATOM 748 C C . LYS A 1 91 ? 3.065 7.553 15.326 1.00 64.25 91 LYS A C 1
ATOM 750 O O . LYS A 1 91 ? 1.993 8.142 15.294 1.00 64.25 91 LYS A O 1
ATOM 755 N N . GLN A 1 92 ? 4.156 8.058 15.898 1.00 55.91 92 GLN A N 1
ATOM 756 C CA . GLN A 1 92 ? 4.337 9.499 16.078 1.00 55.91 92 GLN A CA 1
ATOM 757 C C . GLN A 1 92 ? 4.877 10.049 14.757 1.00 55.91 92 GLN A C 1
ATOM 759 O O . GLN A 1 92 ? 5.803 9.459 14.193 1.00 55.91 92 GLN A O 1
ATOM 764 N N . ASP A 1 93 ? 4.224 11.091 14.245 1.00 56.91 93 ASP A N 1
ATOM 765 C CA . ASP A 1 93 ? 4.722 11.884 13.118 1.00 56.91 93 ASP A CA 1
ATOM 766 C C . ASP A 1 93 ? 5.960 12.699 13.528 1.00 56.91 93 ASP A C 1
ATOM 768 O O . ASP A 1 93 ? 6.006 13.166 14.692 1.00 56.91 93 ASP A O 1
#